Protein AF-A0A820QZR2-F1 (afdb_monomer)

S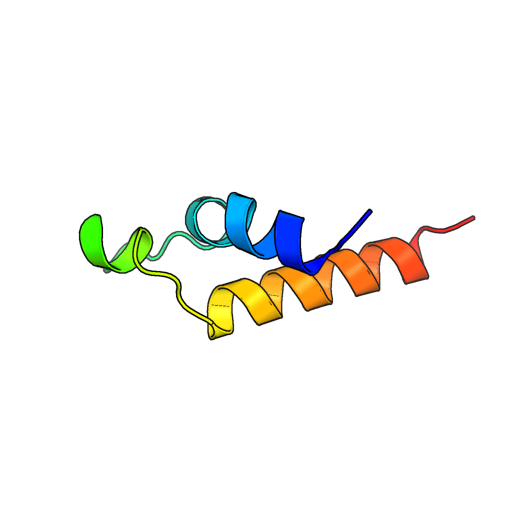equence (49 aa):
IDARNLAIIFGPTLIWNSQASLQSNLVDNPEKIRIIESFILYVCETFSV

Foldseek 3Di:
DQLLVVLQV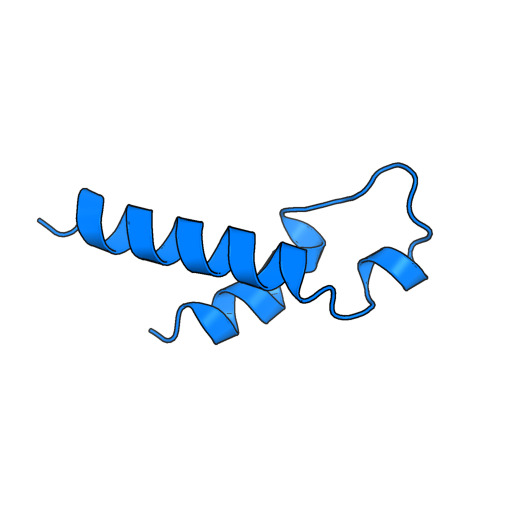CLLVVDPDPPDDPVRSNPDDVVSSVVSSVVVVVCCVVPVD

Solvent-accessible surface area (backbone atoms only — not comparable to full-atom values): 2908 Å² total; per-residue (Å²): 134,65,46,59,64,50,9,61,71,42,20,46,73,78,59,67,55,91,88,50,53,75,65,66,47,70,46,90,49,70,65,50,24,51,54,40,21,52,51,48,50,51,48,53,65,72,67,62,125

Structure (mmCIF, N/CA/C/O backbone):
data_AF-A0A820QZR2-F1
#
_entry.id   AF-A0A820QZR2-F1
#
loop_
_atom_site.group_PDB
_atom_site.id
_atom_site.type_symbol
_atom_site.label_atom_id
_atom_site.label_alt_id
_atom_site.label_comp_id
_atom_site.label_asym_id
_atom_site.label_entity_id
_atom_site.label_seq_id
_atom_site.pdbx_PDB_ins_code
_atom_site.Cartn_x
_atom_site.Cartn_y
_atom_site.Cartn_z
_atom_site.occupancy
_atom_site.B_iso_or_equiv
_atom_site.auth_seq_id
_atom_site.auth_comp_id
_atom_site.auth_asym_id
_atom_site.auth_atom_id
_atom_site.pdbx_PDB_model_num
ATOM 1 N N . ILE A 1 1 ? 7.674 -8.550 -1.583 1.00 68.69 1 ILE A N 1
ATOM 2 C CA . ILE A 1 1 ? 7.239 -7.332 -0.859 1.00 68.69 1 ILE A CA 1
ATOM 3 C C . ILE A 1 1 ? 5.751 -7.475 -0.592 1.00 68.69 1 ILE A C 1
ATOM 5 O O . ILE A 1 1 ? 5.044 -7.877 -1.504 1.00 68.69 1 ILE A O 1
ATOM 9 N N . ASP A 1 2 ? 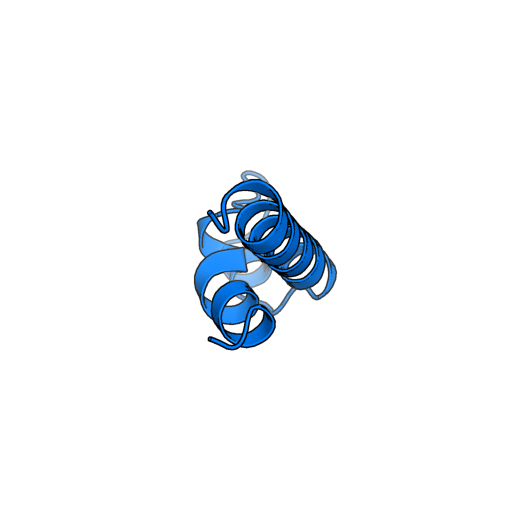5.296 -7.213 0.631 1.00 90.38 2 ASP A N 1
ATOM 10 C CA . ASP A 1 2 ? 3.867 -7.222 0.961 1.00 90.38 2 ASP A CA 1
ATOM 11 C C . ASP A 1 2 ? 3.293 -5.813 0.733 1.00 90.38 2 ASP A C 1
ATOM 13 O O . ASP A 1 2 ? 3.661 -4.863 1.433 1.00 90.38 2 ASP A O 1
ATOM 17 N N . ALA A 1 3 ? 2.441 -5.672 -0.288 1.00 91.25 3 ALA A N 1
ATOM 18 C CA . ALA A 1 3 ? 1.841 -4.400 -0.692 1.00 91.25 3 ALA A CA 1
ATOM 19 C C . ALA A 1 3 ? 0.972 -3.790 0.416 1.00 91.25 3 ALA A C 1
ATOM 21 O O . ALA A 1 3 ? 0.931 -2.567 0.568 1.00 91.25 3 ALA A O 1
ATOM 22 N N . ARG A 1 4 ? 0.340 -4.629 1.241 1.00 92.00 4 ARG A N 1
ATOM 23 C CA . ARG A 1 4 ? -0.512 -4.182 2.340 1.00 92.00 4 ARG A CA 1
ATOM 24 C C . ARG A 1 4 ? 0.295 -3.543 3.458 1.00 92.00 4 ARG A C 1
ATOM 26 O O . ARG A 1 4 ? -0.091 -2.500 3.977 1.00 92.00 4 ARG A O 1
ATOM 33 N N . ASN A 1 5 ? 1.444 -4.126 3.794 1.00 92.19 5 ASN A N 1
ATOM 34 C CA . ASN A 1 5 ? 2.327 -3.576 4.825 1.00 92.19 5 ASN A CA 1
ATOM 35 C C . ASN A 1 5 ? 2.891 -2.213 4.405 1.00 92.19 5 ASN A C 1
ATOM 37 O O . ASN A 1 5 ? 2.940 -1.285 5.211 1.00 92.19 5 ASN A O 1
ATOM 41 N N . LEU A 1 6 ? 3.247 -2.060 3.127 1.00 92.19 6 LEU A N 1
ATOM 42 C CA . LEU A 1 6 ? 3.630 -0.763 2.567 1.00 92.19 6 LEU A CA 1
ATOM 43 C C . LEU A 1 6 ? 2.473 0.240 2.619 1.00 92.19 6 LEU A C 1
ATOM 45 O O . LEU A 1 6 ? 2.673 1.389 3.004 1.00 92.19 6 LEU A O 1
ATOM 49 N N . ALA A 1 7 ? 1.261 -0.188 2.275 1.00 91.88 7 ALA A N 1
ATOM 50 C CA . ALA A 1 7 ? 0.090 0.675 2.292 1.00 91.88 7 ALA A CA 1
ATOM 51 C C . ALA A 1 7 ? -0.285 1.172 3.696 1.00 91.88 7 ALA A C 1
ATOM 53 O O . ALA A 1 7 ? -0.713 2.315 3.833 1.00 91.88 7 ALA A O 1
ATOM 54 N N . ILE A 1 8 ? -0.080 0.364 4.740 1.00 89.44 8 ILE A N 1
ATOM 55 C CA . ILE A 1 8 ? -0.266 0.788 6.138 1.00 89.44 8 ILE A CA 1
ATOM 56 C C . ILE A 1 8 ? 0.742 1.883 6.508 1.00 89.44 8 ILE A C 1
ATOM 58 O O . ILE A 1 8 ? 0.362 2.921 7.043 1.00 89.44 8 ILE A O 1
ATOM 62 N N . ILE A 1 9 ? 2.019 1.687 6.172 1.00 88.50 9 ILE A N 1
ATOM 63 C CA . ILE A 1 9 ? 3.092 2.632 6.519 1.00 88.50 9 ILE A CA 1
ATOM 64 C C . ILE A 1 9 ? 2.947 3.952 5.748 1.00 88.50 9 ILE A C 1
ATOM 66 O O . ILE A 1 9 ? 3.120 5.031 6.315 1.00 88.50 9 ILE A O 1
ATOM 70 N N . PHE A 1 10 ? 2.639 3.882 4.452 1.00 87.75 10 PHE A N 1
ATOM 71 C CA . PHE A 1 10 ? 2.643 5.050 3.569 1.00 87.75 10 PHE A CA 1
ATOM 72 C C . PHE A 1 10 ? 1.264 5.679 3.354 1.00 87.75 10 PHE A C 1
ATOM 74 O O . PHE A 1 10 ? 1.194 6.837 2.947 1.00 87.75 10 PHE A O 1
ATOM 81 N N . GLY A 1 11 ? 0.175 4.970 3.649 1.00 86.81 11 GLY A N 1
ATOM 82 C CA . GLY A 1 11 ? -1.201 5.446 3.483 1.00 86.81 11 GLY A CA 1
ATOM 83 C C . GLY A 1 11 ? -1.483 6.802 4.138 1.00 86.81 11 GLY A C 1
ATOM 84 O O . GLY A 1 11 ? -1.984 7.694 3.449 1.00 86.81 11 GLY A O 1
ATOM 85 N N . PRO A 1 12 ? -1.126 7.009 5.420 1.00 82.25 12 PRO A N 1
ATOM 86 C CA . PRO A 1 12 ? -1.300 8.296 6.097 1.00 82.25 12 PRO A CA 1
ATOM 87 C C . PRO A 1 12 ? -0.543 9.455 5.434 1.00 82.25 12 PRO A C 1
ATOM 89 O O . PRO A 1 12 ? -1.056 10.572 5.366 1.00 82.25 12 PRO A O 1
ATOM 92 N N . THR A 1 13 ? 0.663 9.187 4.926 1.00 84.56 13 THR A N 1
ATOM 93 C CA . THR A 1 13 ? 1.548 10.198 4.326 1.00 84.56 13 THR A CA 1
ATOM 94 C C . THR A 1 13 ? 1.145 10.535 2.891 1.00 84.56 13 THR A C 1
ATOM 96 O O . THR A 1 13 ? 1.172 11.700 2.503 1.00 84.56 13 THR A O 1
ATOM 99 N N . LEU A 1 14 ? 0.765 9.529 2.097 1.00 86.12 14 LEU A N 1
ATOM 100 C CA . LEU A 1 14 ? 0.386 9.698 0.690 1.00 86.12 14 LEU A CA 1
ATOM 101 C C . LEU A 1 14 ? -1.031 10.249 0.530 1.00 86.12 14 LEU A C 1
ATOM 103 O O . LEU A 1 14 ? -1.304 10.984 -0.416 1.00 86.12 14 LEU A O 1
ATOM 107 N N . ILE A 1 15 ? -1.932 9.908 1.454 1.00 82.88 15 ILE A N 1
ATOM 108 C CA . ILE A 1 15 ? -3.318 10.375 1.450 1.00 82.88 15 ILE A CA 1
ATOM 109 C C . ILE A 1 15 ? -3.521 11.288 2.659 1.00 82.88 15 ILE A C 1
ATOM 111 O O . ILE A 1 15 ? -4.151 10.935 3.667 1.00 82.88 15 ILE A O 1
ATOM 115 N N . TRP A 1 16 ? -2.974 12.497 2.535 1.00 75.69 16 TRP A N 1
ATOM 116 C CA . TRP A 1 16 ? -3.188 13.564 3.500 1.00 75.69 16 TRP A CA 1
ATOM 117 C C . TRP A 1 16 ? -4.578 14.167 3.313 1.00 75.69 16 TRP A C 1
ATOM 119 O O . TRP A 1 16 ? -4.897 14.706 2.253 1.00 75.69 16 TRP A O 1
ATOM 129 N N . ASN A 1 17 ? -5.412 14.106 4.349 1.00 73.19 17 ASN A N 1
ATOM 130 C CA . ASN A 1 17 ? -6.688 14.802 4.324 1.00 73.19 17 ASN A CA 1
ATOM 131 C C . ASN A 1 17 ? -6.494 16.180 4.975 1.00 73.19 17 ASN A C 1
ATOM 133 O O . ASN A 1 17 ? -6.262 16.276 6.180 1.00 73.19 17 ASN A O 1
ATOM 137 N N . SER A 1 18 ? -6.537 17.242 4.164 1.00 69.94 18 SER A N 1
ATOM 138 C CA . SER A 1 18 ? -6.248 18.621 4.593 1.00 69.94 18 SER A CA 1
ATOM 139 C C . SER A 1 18 ? -7.261 19.179 5.595 1.00 69.94 18 SER A C 1
ATOM 141 O O . SER A 1 18 ? -6.949 20.125 6.312 1.00 69.94 18 SER A O 1
ATOM 143 N N . GLN A 1 19 ? -8.453 18.583 5.662 1.00 71.69 19 GLN A N 1
ATOM 144 C CA . GLN A 1 19 ? -9.523 18.953 6.593 1.00 71.69 19 GLN A CA 1
ATOM 145 C C . GLN A 1 19 ? -9.599 18.028 7.816 1.00 71.69 19 GLN A C 1
ATOM 147 O O . GLN A 1 19 ? -10.373 18.274 8.738 1.00 71.69 19 GLN A O 1
ATOM 152 N N . ALA A 1 20 ? -8.810 16.955 7.832 1.00 67.81 20 ALA A N 1
ATOM 153 C CA . ALA A 1 20 ? -8.779 15.994 8.919 1.00 67.81 20 ALA A CA 1
ATOM 154 C C . ALA A 1 20 ? -7.854 16.485 10.039 1.00 67.81 20 ALA A C 1
ATOM 156 O O . ALA A 1 20 ? -6.761 16.998 9.791 1.00 67.81 20 ALA A O 1
ATOM 157 N N . SER A 1 21 ? -8.272 16.296 11.292 1.00 70.81 21 SER A N 1
ATOM 158 C CA . SER A 1 21 ? -7.381 16.507 12.431 1.00 70.81 21 SER A CA 1
ATOM 159 C C . SER A 1 21 ? -6.174 15.572 12.320 1.00 70.81 21 SER A C 1
ATOM 161 O O . SER A 1 21 ? -6.282 14.457 11.802 1.00 70.81 21 SER A O 1
ATOM 163 N N . LEU A 1 22 ? -5.025 16.002 12.842 1.00 69.31 22 LEU A N 1
ATOM 164 C CA . LEU A 1 22 ? -3.779 15.223 12.836 1.00 69.31 22 LEU A CA 1
ATOM 165 C C . LEU A 1 22 ? -4.001 13.806 13.400 1.00 69.31 22 LEU A C 1
ATOM 167 O O . LEU A 1 22 ? -3.487 12.826 12.873 1.00 69.31 22 LEU A O 1
ATOM 171 N N . GLN A 1 23 ? -4.881 13.697 14.396 1.00 70.56 23 GLN A N 1
ATOM 172 C CA . GLN A 1 23 ? -5.311 12.439 14.993 1.00 70.56 23 GLN A CA 1
ATOM 173 C C . GLN A 1 23 ? -6.100 11.563 14.008 1.00 70.56 23 GLN A C 1
ATOM 175 O O . GLN A 1 23 ? -5.781 10.392 13.857 1.00 70.56 23 GLN A O 1
ATOM 180 N N . SER A 1 24 ? -7.059 12.120 13.264 1.00 68.12 24 SER A N 1
ATOM 181 C CA . SER A 1 24 ? -7.819 11.371 12.247 1.00 68.12 24 SER A CA 1
ATOM 182 C C . SER A 1 24 ? -7.012 10.974 11.001 1.00 68.12 24 SER A C 1
ATOM 184 O O . SER A 1 24 ? -7.420 10.064 10.283 1.00 68.12 24 SER A O 1
ATOM 186 N N . ASN A 1 25 ? -5.860 11.606 10.753 1.00 67.75 25 ASN A N 1
ATOM 187 C CA . ASN A 1 25 ? -4.913 11.168 9.721 1.00 67.75 25 ASN A CA 1
ATOM 188 C C . ASN A 1 25 ? -4.000 10.022 10.190 1.00 67.75 25 ASN A C 1
ATOM 190 O O . ASN A 1 25 ? -3.535 9.264 9.345 1.00 67.75 25 ASN A O 1
ATOM 194 N N . LEU A 1 26 ? -3.769 9.894 11.503 1.00 67.00 26 LEU A N 1
ATOM 195 C CA . LEU A 1 26 ? -2.960 8.834 12.119 1.00 67.00 26 LEU A CA 1
ATOM 196 C C . LEU A 1 26 ? -3.769 7.588 12.506 1.00 67.00 26 LEU A C 1
ATOM 198 O O . LEU A 1 26 ? -3.176 6.544 12.759 1.00 67.00 26 LEU A O 1
ATOM 202 N N . VAL A 1 27 ? -5.101 7.682 12.581 1.00 70.81 27 VAL A N 1
ATOM 203 C CA . VAL A 1 27 ? -5.951 6.493 12.728 1.00 70.81 27 VAL A CA 1
ATOM 204 C C . VAL A 1 27 ? -5.895 5.695 11.431 1.00 70.81 27 VAL A C 1
ATOM 206 O O . VAL A 1 27 ? -6.107 6.253 10.352 1.00 70.81 27 VAL A O 1
ATOM 209 N N . ASP A 1 28 ? -5.656 4.388 11.556 1.00 64.12 28 ASP A N 1
ATOM 210 C CA . ASP A 1 28 ? -5.737 3.435 10.452 1.00 64.12 28 ASP A CA 1
ATOM 211 C C . ASP A 1 28 ? -7.080 3.585 9.735 1.00 64.12 28 ASP A C 1
ATOM 213 O O . ASP A 1 28 ? -8.132 3.162 10.220 1.00 64.12 28 ASP A O 1
ATOM 217 N N . ASN A 1 29 ? -7.047 4.218 8.563 1.00 78.94 29 ASN A N 1
ATOM 218 C CA . ASN A 1 29 ? -8.201 4.322 7.694 1.00 78.94 29 ASN A C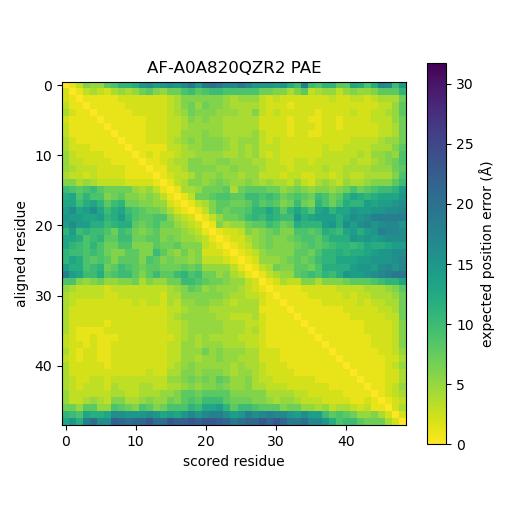A 1
ATOM 219 C C . ASN A 1 29 ? -8.120 3.176 6.672 1.00 78.94 29 ASN A C 1
ATOM 221 O O . ASN A 1 29 ? -7.299 3.239 5.748 1.00 78.94 29 ASN A O 1
ATOM 225 N N . PRO A 1 30 ? -8.953 2.129 6.812 1.00 85.44 30 PRO A N 1
ATOM 226 C CA . PRO A 1 30 ? -8.875 0.944 5.966 1.00 85.44 30 PRO A CA 1
ATOM 227 C C . PRO A 1 30 ? -9.111 1.254 4.483 1.00 85.44 30 PRO A C 1
ATOM 229 O O . PRO A 1 30 ? -8.604 0.530 3.629 1.00 85.44 30 PRO A O 1
ATOM 232 N N . GLU A 1 31 ? -9.830 2.327 4.151 1.00 86.31 31 GLU A N 1
ATOM 233 C CA . GLU A 1 31 ? -10.036 2.744 2.762 1.00 86.31 31 GLU A CA 1
ATOM 234 C C . GLU A 1 31 ? -8.757 3.326 2.158 1.00 86.31 31 GLU A C 1
ATOM 236 O O . GLU A 1 31 ? -8.370 2.937 1.057 1.00 86.31 31 GLU A O 1
ATOM 241 N N . LYS A 1 32 ? -8.045 4.185 2.901 1.00 85.56 32 LYS A N 1
ATOM 242 C CA . LYS A 1 32 ? -6.747 4.729 2.465 1.00 85.56 32 LYS A CA 1
ATOM 243 C C . LYS A 1 32 ? -5.739 3.610 2.213 1.00 85.56 32 LYS A C 1
ATOM 245 O O . LYS A 1 32 ? -5.050 3.616 1.195 1.00 85.56 32 LYS A O 1
ATOM 250 N N . ILE A 1 33 ? -5.696 2.633 3.119 1.00 90.00 33 ILE A N 1
ATOM 251 C CA . ILE A 1 33 ? -4.821 1.463 2.999 1.00 90.00 33 ILE A CA 1
ATOM 252 C C . ILE A 1 33 ? -5.165 0.679 1.727 1.00 90.00 33 ILE A C 1
ATOM 254 O O . ILE A 1 33 ? -4.275 0.405 0.930 1.00 90.00 33 ILE A O 1
ATOM 258 N N . ARG A 1 34 ? -6.447 0.391 1.469 1.00 92.19 34 ARG A N 1
ATOM 259 C CA . ARG A 1 34 ? -6.869 -0.331 0.253 1.00 92.19 34 ARG A CA 1
ATOM 260 C C . ARG A 1 34 ? -6.535 0.410 -1.041 1.00 92.19 34 ARG A C 1
ATOM 262 O O . ARG A 1 34 ? -6.160 -0.234 -2.020 1.00 92.19 34 ARG A O 1
ATOM 269 N N . ILE A 1 35 ? -6.664 1.738 -1.061 1.00 92.31 35 ILE A N 1
ATOM 270 C CA . ILE A 1 35 ? -6.321 2.555 -2.236 1.00 92.31 35 ILE A CA 1
ATOM 271 C C . ILE A 1 35 ? -4.829 2.420 -2.551 1.00 92.31 35 ILE A C 1
ATOM 273 O O . ILE A 1 35 ? -4.466 2.132 -3.690 1.00 92.31 35 ILE A O 1
ATOM 277 N N . ILE A 1 36 ? -3.969 2.588 -1.543 1.00 93.25 36 ILE A N 1
ATOM 278 C CA . ILE A 1 36 ? -2.519 2.494 -1.740 1.00 93.25 36 ILE A CA 1
ATOM 279 C C . ILE A 1 36 ? -2.087 1.060 -2.059 1.00 93.25 36 ILE A C 1
ATOM 281 O O . ILE A 1 36 ? -1.260 0.868 -2.944 1.00 93.25 36 ILE A O 1
ATOM 285 N N . GLU A 1 37 ? -2.674 0.054 -1.412 1.00 94.62 37 GLU A N 1
ATOM 286 C CA . GLU A 1 37 ? -2.419 -1.358 -1.718 1.00 94.62 37 GLU A CA 1
ATOM 287 C C . GLU A 1 37 ? -2.748 -1.672 -3.185 1.00 94.62 37 GLU A C 1
ATOM 289 O O . GLU A 1 37 ? -1.910 -2.215 -3.903 1.00 94.62 37 GLU A O 1
ATOM 294 N N . SER A 1 38 ? -3.921 -1.242 -3.660 1.00 94.75 38 SER A N 1
ATOM 295 C CA . SER A 1 38 ? -4.342 -1.427 -5.056 1.00 94.75 38 SER A CA 1
ATOM 296 C C . SER A 1 38 ? -3.420 -0.699 -6.036 1.00 94.75 38 SER A C 1
ATOM 298 O O . SER A 1 38 ? -3.082 -1.240 -7.086 1.00 94.75 38 SER A O 1
ATOM 300 N N . PHE A 1 39 ? -2.977 0.513 -5.690 1.00 94.06 39 PHE A N 1
ATOM 301 C CA . PHE A 1 39 ? -2.035 1.275 -6.507 1.00 94.06 39 PHE A CA 1
ATOM 302 C C . PHE A 1 39 ? -0.671 0.580 -6.616 1.00 94.06 39 PHE A C 1
ATOM 304 O O . PHE A 1 39 ? -0.125 0.474 -7.712 1.00 94.06 39 PHE A O 1
ATOM 311 N N . ILE A 1 40 ? -0.137 0.068 -5.503 1.00 93.25 40 ILE A N 1
ATOM 312 C CA . ILE A 1 40 ? 1.130 -0.675 -5.489 1.00 93.25 40 ILE A CA 1
ATOM 313 C C . ILE A 1 40 ? 1.020 -1.925 -6.365 1.00 93.25 40 ILE A C 1
ATOM 315 O O . ILE A 1 40 ? 1.899 -2.159 -7.191 1.00 93.25 40 ILE A O 1
ATOM 319 N N . LEU A 1 41 ? -0.062 -2.698 -6.223 1.00 94.06 41 LEU A N 1
ATOM 320 C CA . LEU A 1 41 ? -0.292 -3.898 -7.032 1.00 94.06 41 LEU A CA 1
ATOM 321 C C . LEU A 1 41 ? -0.381 -3.564 -8.524 1.00 94.06 41 LEU A C 1
ATOM 323 O O . LEU A 1 41 ? 0.318 -4.185 -9.321 1.00 94.06 41 LEU A O 1
ATOM 327 N N . TYR A 1 42 ? -1.143 -2.530 -8.888 1.00 94.88 42 TYR A N 1
ATOM 328 C CA . TYR A 1 42 ? -1.237 -2.063 -10.272 1.00 94.88 42 TYR A CA 1
ATOM 329 C C . TYR A 1 42 ? 0.131 -1.684 -10.853 1.00 94.88 42 TYR A C 1
ATOM 331 O O . TYR A 1 42 ? 0.456 -2.066 -11.976 1.00 94.88 42 TYR A O 1
ATOM 339 N N . VAL A 1 43 ? 0.954 -0.950 -10.097 1.00 92.81 43 VAL A N 1
ATOM 340 C CA . VAL A 1 43 ? 2.303 -0.564 -10.539 1.00 92.81 43 VAL A CA 1
ATOM 341 C C . VAL A 1 43 ? 3.190 -1.799 -10.702 1.00 92.81 43 VAL A C 1
ATOM 343 O O . VAL A 1 43 ? 3.888 -1.915 -11.707 1.00 92.81 43 VAL A O 1
ATOM 346 N N . CYS A 1 44 ? 3.147 -2.740 -9.759 1.00 90.50 44 CYS A N 1
ATOM 347 C CA . CYS A 1 44 ? 3.906 -3.984 -9.853 1.00 90.50 44 CYS A CA 1
ATOM 348 C C . CYS A 1 44 ? 3.509 -4.827 -11.073 1.00 90.50 44 CYS A C 1
ATOM 350 O O . CYS A 1 44 ? 4.395 -5.384 -11.713 1.00 90.50 44 CYS A O 1
ATOM 352 N N . GLU A 1 45 ? 2.222 -4.906 -11.411 1.00 91.50 45 GLU A N 1
ATOM 353 C CA . GLU A 1 45 ? 1.745 -5.621 -12.603 1.00 91.50 45 GLU A CA 1
ATOM 354 C C . GLU A 1 45 ? 2.098 -4.885 -13.901 1.00 91.50 45 GLU A C 1
ATOM 356 O O . GLU A 1 45 ? 2.535 -5.505 -14.865 1.00 91.50 45 GLU A O 1
ATOM 361 N N . THR A 1 46 ? 1.949 -3.559 -13.925 1.00 94.25 46 THR A N 1
ATOM 362 C CA . THR A 1 46 ? 2.135 -2.744 -15.138 1.00 94.25 46 THR A CA 1
ATOM 363 C C . THR A 1 46 ? 3.607 -2.562 -15.506 1.00 94.25 46 THR A C 1
ATOM 365 O O . THR A 1 46 ? 3.942 -2.466 -16.684 1.00 94.25 46 THR A O 1
ATOM 368 N N . PHE A 1 47 ? 4.487 -2.484 -14.506 1.00 90.31 47 PHE A N 1
ATOM 369 C CA . PHE A 1 47 ? 5.909 -2.185 -14.694 1.00 90.31 47 PHE A CA 1
ATOM 370 C C . PHE A 1 47 ? 6.837 -3.364 -14.366 1.00 90.31 47 PHE A C 1
ATOM 372 O O . PHE A 1 47 ? 8.056 -3.186 -14.398 1.00 90.31 47 PHE A O 1
ATOM 379 N N . SER A 1 48 ? 6.305 -4.559 -14.072 1.00 74.06 48 SER A N 1
ATOM 380 C CA . SER A 1 48 ? 7.124 -5.779 -14.115 1.00 74.06 48 SER A CA 1
ATOM 381 C C . SER A 1 48 ? 7.468 -6.083 -15.570 1.00 74.06 48 SER A C 1
ATOM 383 O O . SER A 1 48 ? 6.616 -6.537 -16.328 1.00 74.06 48 SER A O 1
ATOM 385 N N . VAL A 1 49 ? 8.712 -5.777 -15.945 1.00 54.50 49 VAL A N 1
ATOM 386 C CA . 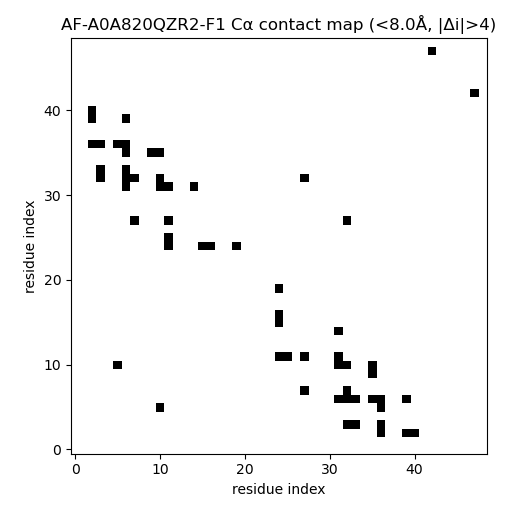VAL A 1 49 ? 9.353 -6.222 -17.192 1.00 54.50 49 VAL A CA 1
ATOM 387 C C . VAL A 1 49 ? 9.670 -7.709 -17.111 1.00 54.50 49 VAL A C 1
ATOM 389 O O . VAL A 1 49 ? 10.186 -8.131 -16.050 1.00 54.50 49 VAL A O 1
#

pLDDT: mean 83.09, std 10.68, range [54.5, 94.88]

Organism: NCBI:txid392030

InterPro domains:
  IPR000198 Rho GTPase-activating protein domain [PS50238] (1-47)
  IPR008936 Rho GTPase activation protein [G3DSA:1.10.555.10] (1-49)
  IPR008936 Rho GTPase activation protein [SSF48350] (2-48)

Radius of gyration: 11.88 Å; Cα contacts (8 Å, |Δi|>4): 30; chains: 1; bounding box: 19×26×32 Å

Mean predicted aligned error: 5.4 Å

Secondary structure (DSSP, 8-state):
--HHHHHHHHHHHHS--TTS-HHHHHS--HHHHHHHHHHHHHHHHHH--

=== Feature glossary ===
Annotated list of the representations used here:

Nearest PDB structures. The Foldseek ne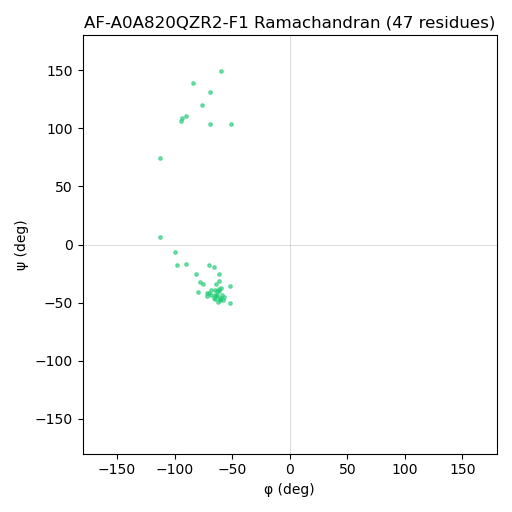ighbor list gives the closest experimentally determined structures in 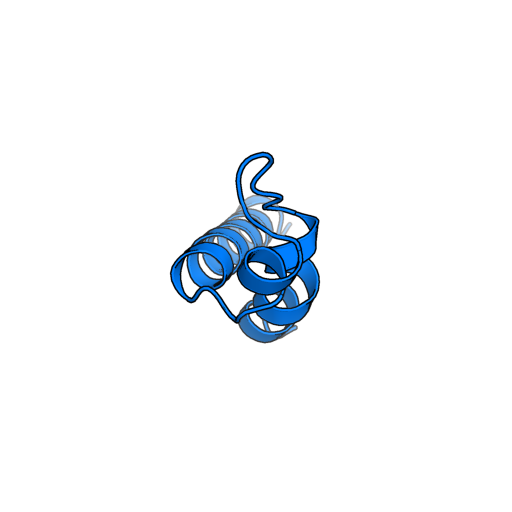the PDB, ranked by structural alignment. TM-score near 1 means near-identical fold; near 0.3 means only rough topology match. This is how one finds what a novel AlphaFold prediction most resembles in the solved-structure universe.

Foldseek 3Di. Foldseek's 3Di representation compresses backbone geometry into a per-residue letter drawn from a learned twenty-state alphabet. It captures the tertiary interaction pattern around each residue — which residues are packed against it in space, regardless of where they are in sequence.

Radius of gyration, Cα contacts, bounding box. Radius of gyration (Rg) is the root-mean-square distance of Cα atoms from their centroid — a single number for overall size and compactness. A globular domain of N residues has Rg ≈ 2.2·N^0.38 Å; an extended or disordered chain has a much larger Rg. The Cα contact count is the number of residue pairs whose Cα atoms are within 8 Å and are more than four positions apart in sequence — a standard proxy for tertiary packing density. The bounding box is the smallest axis-aligned box enclosing all Cα atoms.

InterPro / GO / CATH / organism. The annotation block draws on four external resources. InterPro: which protein families and domains the sequence belongs to. GO: standardized terms for what the protein does, what process it participates in, and where in the cell it acts. CATH: which structural fold it has in the CATH hierarchy. Organism: the species of origin.

mmCIF coordinates. The mmCIF block holds the 3D Cartesian coordinates of each backbone atom (N, Cα, C, O) in ångströms. mmCIF is the PDB's canonical archive format — a tagged-loop text representation of the atomic model.

pLDDT. pLDDT is the predicted lDDT-Cα score: AlphaFold's confidence that the local environment of each residue (all inter-atomic distances within 15 Å) is correctly placed. It is a per-residue number between 0 and 100, with higher meaning more reliable.

Backbone torsions (φ/ψ). φ (phi) and ψ (psi) are the two rotatable backbone dihedrals per residue: φ is the C(i-1)–N–Cα–C torsion, ψ is the N–Cα–C–N(i+1) torsion, both in degrees on (−180°, 180°]. α-helical residues cluster near (−60°, −45°); β-strand residues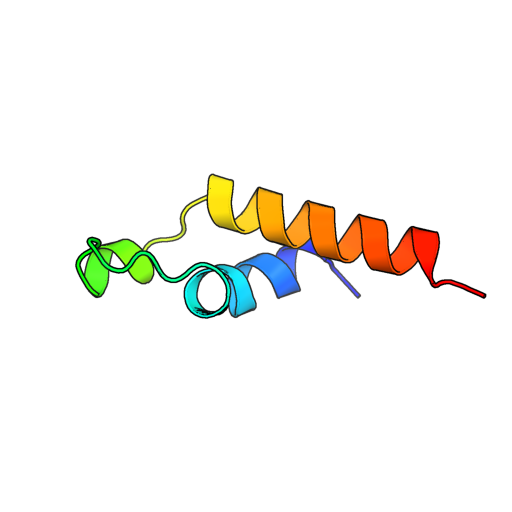 near (−120°, +130°). A Ramachandran plot is simply a scatter of (φ, ψ) for every residue.

B-factor. For experimental (PDB) structures, the B-factor (temperature factor) quantifies the positional spread of each atom in the crystal — a combination of thermal vibration and static disorder — in units of Å². High B-factors mark flexible loops or poorly resolved regions; low B-factors mark the rigid, well-ordered core.

Secondary structure (3-state, P-SEA). SS3 is a coarse helix/strand/coil call (letters a/b/c) made by the P-SEA algorithm from inter-Cα distances and dihedrals. It is less detailed than DSSP but needs only Cα positions.

Predicted aligned error. Predicted aligned error is AlphaFold's pairwise confidence. Unlike pLDDT (per-residue), PAE is per-residue-pair and captures whether two parts of the structure are correctly placed relative to each other. Units are ångströms of expected positional error.

Solvent-accessible surface area. Solvent-accessible surface area (SASA) is the area in Å² traced out by the centre of a 1.4 Å probe sphere (a water molecule) rolled over the protein's van der Waals surface (Shrake–Rupley / Lee–Richards construction). Buried residues have near-zero SASA; fully exposed residues can exceed 200 Å². The total SASA scales roughly with the number of surface residues.

Secondary structure (8-state, DSSP). The SS8 string is DSSP's per-residue secondary-structure call. α-helix (H) means an i→i+4 H-bond ladder; β-strand (E) means the residue participates in a β-sheet; 3₁₀ (G) and π (I) are tighter and wider helices; T/S are turns/bends; '-' is loop.

Rendered structure images. Structure images are PyMOL renders from six orthogonal camera directions. Cartoon representation draws helices as coils and strands as arrows; sticks shows the backbone as bonds; surface shows the solvent-excluded envelope. Rainbow coloring maps sequence position to hue (blue→red, N→C); chain coloring assigns a distinct color per polypeptide.

Sequence. The amino-acid sequence is the protein's primary structure: the linear order of residues from the N-terminus to the C-terminus, writ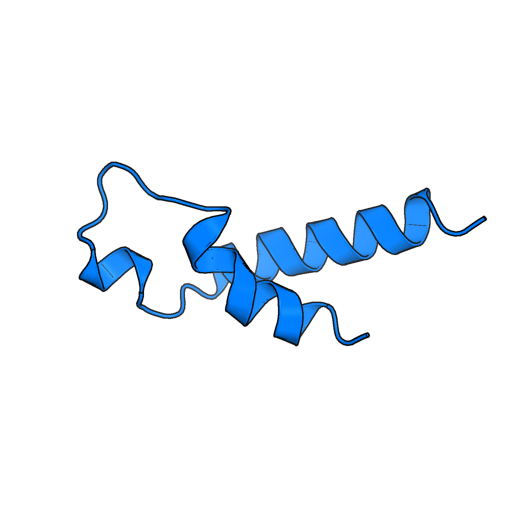ten in one-letter code. Everything else here — the 3D coordinates, the secondary structure, the domain annotations — is ultimately a consequence of this string.

Contact-map, Ramachandran, and PAE plots. Three diagnostic plots accompany the record. The Cα contact map visualizes the tertiary structure as a 2D adjacency matrix (8 Å cutoff, sequence-local contacts suppressed). The Ramachandran plot shows the distribution of backbone (φ, ψ) torsions, with points in the α and β basins reflecting secondary structure content. The PAE plot shows AlphaFold's inter-residue confidence as a color matrix.